Protein AF-A0A352CD21-F1 (afdb_monomer_lite)

Radius of gyration: 24.76 Å; chains: 1; bounding box: 35×40×86 Å

Structure (mmCIF, N/CA/C/O backbone):
data_AF-A0A352CD21-F1
#
_entry.id   AF-A0A352CD21-F1
#
loop_
_atom_site.group_PDB
_atom_site.id
_atom_site.type_symbol
_atom_site.label_atom_id
_atom_site.label_alt_id
_atom_site.label_comp_id
_atom_site.label_asym_id
_atom_site.label_entity_id
_atom_site.label_seq_id
_atom_site.pdbx_PDB_ins_code
_atom_site.Cartn_x
_atom_site.Cartn_y
_atom_site.Cartn_z
_atom_site.occupancy
_atom_site.B_iso_or_equiv
_atom_site.auth_seq_id
_atom_site.auth_comp_id
_atom_site.auth_asym_id
_atom_site.auth_atom_id
_atom_site.pdbx_PDB_model_num
ATOM 1 N N . MET A 1 1 ? -10.485 23.473 30.353 1.00 49.12 1 MET A N 1
ATOM 2 C CA . MET A 1 1 ? -11.351 23.135 29.199 1.00 49.12 1 MET A CA 1
ATOM 3 C C . MET A 1 1 ? -10.521 22.481 28.087 1.00 49.12 1 MET A C 1
ATOM 5 O O . MET A 1 1 ? -9.898 23.194 27.310 1.00 49.12 1 MET A O 1
ATOM 9 N N . PRO A 1 2 ? -10.476 21.141 28.009 1.00 60.97 2 PRO A N 1
ATOM 10 C CA . PRO A 1 2 ? -9.568 20.399 27.115 1.00 60.97 2 PRO A CA 1
ATOM 11 C C . PRO A 1 2 ? -9.974 20.395 25.624 1.00 60.97 2 PRO A C 1
ATOM 13 O O . PRO A 1 2 ? -9.166 20.063 24.760 1.00 60.97 2 PRO A O 1
ATOM 16 N N . PHE A 1 3 ? -11.209 20.786 25.289 1.00 53.78 3 PHE A N 1
ATOM 17 C CA . PHE A 1 3 ? -11.723 20.742 23.910 1.00 53.78 3 PHE A CA 1
ATOM 18 C C . PHE A 1 3 ? -11.153 21.829 22.984 1.00 53.78 3 PHE A C 1
ATOM 20 O O . PHE A 1 3 ? -10.959 21.580 21.795 1.00 53.78 3 PHE A O 1
ATOM 27 N N . VAL A 1 4 ? -10.840 23.014 23.518 1.00 60.25 4 VAL A N 1
ATOM 28 C CA . VAL A 1 4 ? -10.256 24.124 22.739 1.00 60.25 4 VAL A CA 1
ATOM 29 C C . VAL A 1 4 ? -8.813 23.804 22.342 1.00 60.25 4 VAL A C 1
ATOM 31 O O . VAL A 1 4 ? -8.418 24.023 21.200 1.00 60.25 4 VAL A O 1
ATOM 34 N N . GLN A 1 5 ? -8.053 23.196 23.257 1.00 63.94 5 GLN A N 1
ATOM 35 C CA . GLN A 1 5 ? -6.673 22.772 23.011 1.00 63.94 5 GLN A CA 1
ATOM 36 C C . GLN A 1 5 ? -6.598 21.671 21.946 1.00 63.94 5 GLN A C 1
ATOM 38 O O . GLN A 1 5 ? -5.763 21.759 21.051 1.00 63.94 5 GLN A O 1
ATOM 43 N N . LYS A 1 6 ? -7.522 20.696 21.969 1.00 62.41 6 LYS A N 1
ATOM 44 C CA . LYS A 1 6 ? -7.599 19.649 20.936 1.00 62.41 6 LYS A CA 1
ATOM 45 C C . LYS A 1 6 ? -7.868 20.217 19.539 1.00 62.41 6 LYS A C 1
ATOM 47 O O . LYS A 1 6 ? -7.146 19.873 18.613 1.00 62.41 6 LYS A O 1
ATOM 52 N N . ARG A 1 7 ? -8.837 21.132 19.381 1.00 60.50 7 ARG A N 1
ATOM 53 C CA . ARG A 1 7 ? -9.112 21.777 18.077 1.00 60.50 7 ARG A CA 1
ATOM 54 C C . ARG A 1 7 ? -7.924 22.594 17.561 1.00 60.50 7 ARG A C 1
ATOM 56 O O . ARG A 1 7 ? -7.630 22.541 16.371 1.00 60.50 7 ARG A O 1
ATOM 63 N N . ALA A 1 8 ? -7.235 23.309 18.450 1.00 64.88 8 ALA A N 1
ATOM 64 C CA . ALA A 1 8 ? -6.056 24.099 18.097 1.00 64.88 8 ALA A CA 1
ATOM 65 C C . ALA A 1 8 ? -4.845 23.235 17.704 1.00 64.88 8 ALA A C 1
ATOM 67 O O . ALA A 1 8 ? -3.993 23.689 16.943 1.00 64.88 8 ALA A O 1
ATOM 68 N N . GLN A 1 9 ? -4.750 22.009 18.222 1.00 69.75 9 GLN A N 1
ATOM 69 C CA . GLN A 1 9 ? -3.726 21.049 17.814 1.00 69.75 9 GLN A CA 1
ATOM 70 C C . GLN A 1 9 ? -4.037 20.505 16.416 1.00 69.75 9 GLN A C 1
ATOM 72 O O . GLN A 1 9 ? -3.229 20.653 15.509 1.00 69.75 9 GLN A O 1
ATOM 77 N N . THR A 1 10 ? -5.269 20.032 16.193 1.00 69.44 10 THR A N 1
ATOM 78 C CA . THR A 1 10 ? -5.704 19.495 14.893 1.00 69.44 10 THR A CA 1
ATOM 79 C C . THR A 1 10 ? -5.565 20.511 13.755 1.00 69.44 10 THR A C 1
ATOM 81 O O . THR A 1 10 ? -5.207 20.144 12.638 1.00 69.44 10 THR A O 1
ATOM 84 N N . GLN A 1 11 ? -5.823 21.797 14.018 1.00 66.62 11 GLN A N 1
ATOM 85 C CA . GLN A 1 11 ? -5.631 22.863 13.029 1.00 66.62 11 GLN A CA 1
ATOM 86 C C . GLN A 1 11 ? -4.158 23.084 12.670 1.00 66.62 11 GLN A C 1
ATOM 88 O O . GLN A 1 11 ? -3.857 23.295 11.497 1.00 66.62 11 GLN A O 1
ATOM 93 N N . ARG A 1 12 ? -3.253 23.011 13.653 1.00 67.19 12 ARG A N 1
ATOM 94 C CA . ARG A 1 12 ? -1.807 23.137 13.433 1.00 67.19 12 ARG A CA 1
ATOM 95 C C . ARG A 1 12 ? -1.252 21.942 12.673 1.00 67.19 12 ARG A C 1
ATOM 97 O O . ARG A 1 12 ? -0.551 22.142 11.691 1.00 67.19 12 ARG A O 1
ATOM 104 N N . ASP A 1 13 ? -1.669 20.737 13.045 1.00 72.56 13 ASP A N 1
ATOM 105 C CA . ASP A 1 13 ? -1.281 19.516 12.339 1.00 72.56 13 ASP A CA 1
ATOM 106 C C . ASP A 1 13 ? -1.776 19.572 10.882 1.00 72.56 13 ASP A C 1
ATOM 108 O O . ASP A 1 13 ? -1.034 19.302 9.946 1.00 72.56 13 ASP A O 1
ATOM 112 N N . THR A 1 14 ? -3.014 20.027 10.660 1.00 72.75 14 THR A N 1
ATOM 113 C CA . THR A 1 14 ? -3.567 20.215 9.307 1.00 72.75 14 THR A CA 1
ATOM 114 C C . THR A 1 14 ? -2.787 21.250 8.487 1.00 72.75 14 THR A C 1
ATOM 116 O O . THR A 1 14 ? -2.667 21.089 7.274 1.00 72.75 14 THR A O 1
ATOM 119 N N . ALA A 1 15 ? -2.290 22.320 9.114 1.00 75.75 15 ALA A N 1
ATOM 120 C CA . ALA A 1 15 ? -1.486 23.343 8.446 1.00 75.75 15 ALA A CA 1
ATOM 121 C C . ALA A 1 15 ? -0.093 22.813 8.070 1.00 75.75 15 ALA A C 1
ATOM 123 O O . ALA A 1 15 ? 0.307 22.962 6.919 1.00 75.75 15 ALA A O 1
ATOM 124 N N . ASP A 1 16 ? 0.576 22.106 8.985 1.00 81.38 16 ASP A N 1
ATOM 125 C CA . ASP A 1 16 ? 1.883 21.481 8.741 1.00 81.38 16 ASP A CA 1
ATOM 126 C C . ASP A 1 16 ? 1.812 20.468 7.587 1.00 81.38 16 ASP A C 1
ATOM 128 O O . ASP A 1 16 ? 2.571 20.534 6.619 1.00 81.38 16 ASP A O 1
ATOM 132 N N . TRP A 1 17 ? 0.808 19.587 7.604 1.00 63.34 17 TRP A N 1
ATOM 133 C CA . TRP A 1 17 ? 0.604 18.625 6.519 1.00 63.34 17 TRP A CA 1
ATOM 134 C C . TRP A 1 17 ? 0.234 19.288 5.189 1.00 63.34 17 TRP A C 1
ATOM 136 O O . TRP A 1 17 ? 0.607 18.782 4.130 1.00 63.34 17 TRP A O 1
ATOM 146 N N . ARG A 1 18 ? -0.466 20.430 5.212 1.00 75.12 18 ARG A N 1
ATOM 147 C CA . ARG A 1 18 ? -0.750 21.217 4.002 1.00 75.12 18 ARG A CA 1
ATOM 148 C C . ARG A 1 18 ? 0.513 21.821 3.408 1.00 75.12 18 ARG A C 1
ATOM 150 O O . ARG A 1 18 ? 0.703 21.707 2.202 1.00 75.12 18 ARG A O 1
ATOM 157 N N . GLU A 1 19 ? 1.370 22.419 4.226 1.00 76.00 19 GLU A N 1
ATOM 158 C CA . GLU A 1 19 ? 2.645 22.979 3.769 1.00 76.00 19 GLU A CA 1
ATOM 159 C C . GLU A 1 19 ? 3.550 21.892 3.187 1.00 76.00 19 GLU A C 1
ATOM 161 O O . GLU A 1 19 ? 4.104 22.064 2.103 1.00 76.00 19 GLU A O 1
ATOM 166 N N . ARG A 1 20 ? 3.614 20.722 3.829 1.00 75.06 20 ARG A N 1
ATOM 167 C CA . ARG A 1 20 ? 4.378 19.572 3.321 1.00 75.06 20 ARG A CA 1
ATOM 168 C C . ARG A 1 20 ? 3.803 19.007 2.023 1.00 75.06 20 ARG A C 1
ATOM 170 O O . ARG A 1 20 ? 4.566 18.636 1.135 1.00 75.06 20 ARG A O 1
ATOM 177 N N . ALA A 1 21 ? 2.477 18.964 1.884 1.00 67.81 21 ALA A N 1
ATOM 178 C CA . ALA A 1 21 ? 1.825 18.541 0.646 1.00 67.81 21 ALA A CA 1
ATOM 179 C C . ALA A 1 21 ? 2.080 19.524 -0.507 1.00 67.81 21 ALA A C 1
ATOM 181 O O . ALA A 1 21 ? 2.313 19.083 -1.631 1.00 67.81 21 ALA A O 1
ATOM 182 N N . ILE A 1 22 ? 2.072 20.834 -0.230 1.00 75.19 22 ILE A N 1
ATOM 183 C CA . ILE A 1 22 ? 2.455 21.867 -1.201 1.00 75.19 22 ILE A CA 1
ATOM 184 C C . ILE A 1 22 ? 3.923 21.683 -1.582 1.00 75.19 22 ILE A C 1
ATOM 186 O O . ILE A 1 22 ? 4.210 21.561 -2.764 1.00 75.19 22 ILE A O 1
ATOM 190 N N . ALA A 1 23 ? 4.823 21.551 -0.605 1.00 71.44 23 ALA A N 1
ATOM 191 C CA . ALA A 1 23 ? 6.248 21.344 -0.849 1.00 71.44 23 ALA A CA 1
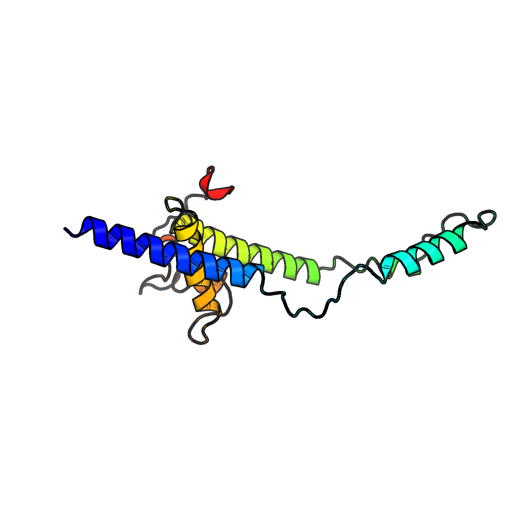ATOM 192 C C . ALA A 1 23 ? 6.527 20.091 -1.693 1.00 71.44 23 ALA A C 1
ATOM 194 O O . ALA A 1 23 ? 7.389 20.128 -2.559 1.00 71.44 23 ALA A O 1
ATOM 195 N N . PHE A 1 24 ? 5.783 18.999 -1.488 1.00 72.00 24 PHE A N 1
ATOM 196 C CA . PHE A 1 24 ? 5.888 17.796 -2.318 1.00 72.00 24 PHE A CA 1
ATOM 197 C C . PHE A 1 24 ? 5.374 18.016 -3.749 1.00 72.00 24 PHE A C 1
ATOM 199 O O . PHE A 1 24 ? 5.972 17.513 -4.691 1.00 72.00 24 PHE A O 1
ATOM 206 N N . GLN A 1 25 ? 4.281 18.765 -3.926 1.00 67.62 25 GLN A N 1
ATOM 207 C CA . GLN A 1 25 ? 3.732 19.080 -5.253 1.00 67.62 25 GLN A CA 1
ATOM 208 C C . GLN A 1 25 ? 4.602 20.069 -6.034 1.00 67.62 25 GLN A C 1
ATOM 210 O O . GLN A 1 25 ? 4.657 19.995 -7.256 1.00 67.62 25 GLN A O 1
ATOM 215 N N . THR A 1 26 ? 5.258 20.999 -5.339 1.00 71.00 26 THR A N 1
ATOM 216 C CA . THR A 1 26 ? 6.142 22.008 -5.936 1.00 71.00 26 THR A CA 1
ATOM 217 C C . THR A 1 26 ? 7.601 21.571 -5.979 1.00 71.00 26 THR A C 1
ATOM 219 O O . THR A 1 26 ? 8.424 22.287 -6.541 1.00 71.00 26 THR A O 1
ATOM 222 N N . ALA A 1 27 ? 7.947 20.435 -5.369 1.00 62.44 27 ALA A N 1
ATOM 223 C CA . ALA A 1 27 ? 9.239 19.805 -5.567 1.00 62.44 27 ALA A CA 1
ATOM 224 C C . ALA A 1 27 ? 9.264 19.268 -6.998 1.00 62.44 27 ALA A C 1
ATOM 226 O O . ALA A 1 27 ? 8.747 18.186 -7.277 1.00 62.44 27 ALA A O 1
ATOM 227 N N . GLU A 1 28 ? 9.830 20.053 -7.913 1.00 50.62 28 GLU A N 1
ATOM 228 C CA . GLU A 1 28 ? 10.157 19.561 -9.242 1.00 50.62 28 GLU A CA 1
ATOM 229 C C . GLU A 1 28 ? 11.060 18.334 -9.062 1.00 50.62 28 GLU A C 1
ATOM 231 O O . GLU A 1 28 ? 12.106 18.432 -8.410 1.00 50.62 28 GLU A O 1
ATOM 236 N N . PRO A 1 29 ? 10.661 17.150 -9.553 1.00 49.44 29 PRO A N 1
ATOM 237 C CA . PRO A 1 29 ? 11.570 16.027 -9.553 1.00 49.44 29 PRO A CA 1
ATOM 238 C C . PRO A 1 29 ? 12.759 16.432 -10.428 1.00 49.44 29 PRO A C 1
ATOM 240 O O . PRO A 1 29 ? 12.569 16.745 -11.601 1.00 49.44 29 PRO A O 1
ATOM 243 N N . ASP A 1 30 ? 13.977 16.404 -9.880 1.00 46.69 30 ASP A N 1
ATOM 244 C CA . ASP A 1 30 ? 15.223 16.483 -10.657 1.00 46.69 30 ASP A CA 1
ATOM 245 C C . ASP A 1 30 ? 15.417 15.165 -11.433 1.00 46.69 30 ASP A C 1
ATOM 247 O O . ASP A 1 30 ? 16.353 14.389 -11.253 1.00 46.69 30 ASP A O 1
ATOM 251 N N . VAL A 1 31 ? 14.414 14.834 -12.241 1.00 51.09 31 VAL A N 1
ATOM 252 C CA . VAL A 1 31 ? 14.509 13.904 -13.348 1.00 51.09 31 VAL A CA 1
ATOM 253 C C . VAL A 1 31 ? 14.879 14.802 -14.509 1.00 51.09 31 VAL A C 1
ATOM 255 O O . VAL A 1 31 ? 14.031 15.559 -14.955 1.00 51.09 31 VAL A O 1
ATOM 258 N N . GLY A 1 32 ? 16.146 14.796 -14.927 1.00 39.84 32 GLY A N 1
ATOM 259 C CA . GLY A 1 32 ? 16.731 15.696 -15.934 1.00 39.84 32 GLY A CA 1
ATOM 260 C C . GLY A 1 32 ? 16.079 15.659 -17.327 1.00 39.84 32 GLY A C 1
ATOM 261 O O . GLY A 1 32 ? 16.728 15.364 -18.325 1.00 39.84 32 GLY A O 1
ATOM 262 N N . PHE A 1 33 ? 14.797 15.987 -17.400 1.00 48.19 33 PHE A N 1
ATOM 263 C CA . PHE A 1 33 ? 13.987 16.211 -18.576 1.00 48.19 33 PHE A CA 1
ATOM 264 C C . PHE A 1 33 ? 13.618 17.691 -18.540 1.00 48.19 33 PHE A C 1
ATOM 266 O O . PHE A 1 33 ? 12.698 18.105 -17.840 1.00 48.19 33 PHE A O 1
ATOM 273 N N . GLY A 1 34 ? 14.396 18.504 -19.254 1.00 50.75 34 GLY A N 1
ATOM 274 C CA . GLY A 1 34 ? 14.093 19.922 -19.426 1.00 50.75 34 GLY A CA 1
ATOM 275 C C . GLY A 1 34 ? 12.747 20.157 -20.139 1.00 50.75 34 GLY A C 1
ATOM 276 O O . GLY A 1 34 ? 12.119 19.211 -20.623 1.00 50.75 34 GLY A O 1
ATOM 277 N N . PRO A 1 35 ? 12.300 21.421 -20.243 1.00 47.44 35 PRO A N 1
ATOM 278 C CA . PRO A 1 35 ? 10.998 21.769 -20.806 1.00 47.44 35 PRO A CA 1
ATOM 279 C C . PRO A 1 35 ? 10.819 21.239 -22.238 1.00 47.44 35 PRO A C 1
ATOM 281 O O . PRO A 1 35 ? 11.598 21.551 -23.138 1.00 47.44 35 PRO A O 1
ATOM 284 N N . ILE A 1 36 ? 9.744 20.482 -22.463 1.00 53.22 36 ILE A N 1
ATOM 285 C CA . ILE A 1 36 ? 9.347 19.860 -23.744 1.00 53.22 36 ILE A CA 1
ATOM 286 C C . ILE A 1 36 ? 8.953 20.854 -24.864 1.00 53.22 36 ILE A C 1
ATOM 288 O O . ILE A 1 36 ? 8.509 20.438 -25.931 1.00 53.22 36 ILE A O 1
ATOM 292 N N . GLU A 1 37 ? 9.132 22.162 -24.674 1.00 51.78 37 GLU A N 1
ATOM 293 C CA . GLU A 1 37 ? 8.558 23.204 -25.546 1.00 51.78 37 GLU A CA 1
ATOM 294 C C . GLU A 1 37 ? 9.439 23.634 -26.740 1.00 51.78 37 GLU A C 1
ATOM 296 O O . GLU A 1 37 ? 8.941 24.316 -27.632 1.00 51.78 37 GLU A O 1
ATOM 301 N N . ALA A 1 38 ? 10.713 23.230 -26.837 1.00 51.00 38 ALA A N 1
ATOM 302 C CA . ALA A 1 38 ? 11.598 23.730 -27.908 1.00 51.00 38 ALA A CA 1
ATOM 303 C C . ALA A 1 38 ? 11.979 22.704 -28.996 1.00 51.00 38 ALA A C 1
ATOM 305 O O . ALA A 1 38 ? 12.360 23.095 -30.097 1.00 51.00 38 ALA A O 1
ATOM 306 N N . GLY A 1 39 ? 11.878 21.398 -28.726 1.00 50.72 39 GLY A N 1
ATOM 307 C CA . GLY A 1 39 ? 12.394 20.364 -29.639 1.00 50.72 39 GLY A CA 1
ATOM 308 C C . GLY A 1 39 ? 11.390 19.869 -30.684 1.00 50.72 39 GLY A C 1
ATOM 309 O O . GLY A 1 39 ? 11.736 19.679 -31.847 1.00 50.72 39 GLY A O 1
ATOM 310 N N . TRP A 1 40 ? 10.129 19.683 -30.289 1.00 48.12 40 TRP A N 1
ATOM 311 C CA . TRP A 1 40 ? 9.160 18.959 -31.119 1.00 48.12 40 TRP A CA 1
ATOM 312 C C . TRP A 1 40 ? 8.610 19.778 -32.289 1.00 48.12 40 TRP A C 1
ATOM 314 O O . TRP A 1 40 ? 8.366 19.218 -33.354 1.00 48.12 40 TRP A O 1
ATOM 324 N N . ARG A 1 41 ? 8.459 21.103 -32.144 1.00 54.03 41 ARG A N 1
ATOM 325 C CA . ARG A 1 41 ? 7.967 21.960 -33.240 1.00 54.03 41 ARG A CA 1
ATOM 326 C C . ARG A 1 41 ? 8.970 22.058 -34.390 1.00 54.03 41 ARG A C 1
ATOM 328 O O . ARG A 1 41 ? 8.574 21.904 -35.538 1.00 54.03 41 ARG A O 1
ATOM 335 N N . GLY A 1 42 ? 10.261 22.210 -34.082 1.00 51.75 42 GLY A N 1
ATOM 336 C CA . GLY A 1 42 ? 11.310 22.258 -35.107 1.00 51.75 42 GLY A CA 1
ATOM 337 C C . GLY A 1 42 ? 11.452 20.940 -35.876 1.00 51.75 42 GLY A C 1
ATOM 338 O O . GLY A 1 42 ? 11.673 20.948 -37.084 1.00 51.75 42 GLY A O 1
ATOM 339 N N . GLN A 1 43 ? 11.262 19.803 -35.198 1.00 54.38 43 GLN A N 1
ATOM 340 C CA . GLN A 1 43 ? 11.259 18.491 -35.851 1.00 54.38 43 GLN A CA 1
ATOM 341 C C . GLN A 1 43 ? 9.985 18.246 -36.670 1.00 54.38 43 GLN A C 1
ATOM 343 O O . GLN A 1 43 ? 10.066 17.696 -37.766 1.00 54.38 43 GLN A O 1
ATOM 348 N N . ALA A 1 44 ? 8.821 18.691 -36.189 1.00 52.09 44 ALA A N 1
ATOM 349 C CA . ALA A 1 44 ? 7.560 18.551 -36.913 1.00 52.09 44 ALA A CA 1
ATOM 350 C C . ALA A 1 44 ? 7.540 19.370 -38.216 1.00 52.09 44 ALA A C 1
ATOM 352 O O . ALA A 1 44 ? 7.076 18.880 -39.243 1.00 52.09 44 ALA A O 1
ATOM 353 N N . GLU A 1 45 ? 8.082 20.589 -38.200 1.00 46.81 45 GLU A N 1
ATOM 354 C CA . GLU A 1 45 ? 8.098 21.476 -39.369 1.00 46.81 45 GLU A CA 1
ATOM 355 C C . GLU A 1 45 ? 9.046 20.965 -40.471 1.00 46.81 45 GLU A C 1
ATOM 357 O O . GLU A 1 45 ? 8.699 20.987 -41.654 1.00 46.81 45 GLU A O 1
ATOM 362 N N . LEU A 1 46 ? 10.190 20.380 -40.090 1.00 50.94 46 LEU A N 1
ATOM 363 C CA . LEU A 1 46 ? 11.121 19.740 -41.026 1.00 50.94 46 LEU A CA 1
ATOM 364 C C . LEU A 1 46 ? 10.527 18.478 -41.677 1.00 50.94 46 LEU A C 1
ATOM 366 O O . LEU A 1 46 ? 10.726 18.248 -42.869 1.00 50.94 46 LEU A O 1
ATOM 370 N N . VAL A 1 47 ? 9.777 17.673 -40.919 1.00 53.25 47 VAL A N 1
ATOM 371 C CA . VAL A 1 47 ? 9.151 16.438 -41.422 1.00 53.25 47 VAL A CA 1
ATOM 372 C C . VAL A 1 47 ? 7.992 16.743 -42.374 1.00 53.25 47 VAL A C 1
ATOM 374 O O . VAL A 1 47 ? 7.822 16.046 -43.372 1.00 53.25 47 VAL A O 1
ATOM 377 N N . VAL A 1 48 ? 7.204 17.794 -42.128 1.00 57.12 48 VAL A N 1
ATOM 378 C CA . VAL A 1 48 ? 6.110 18.181 -43.037 1.00 57.12 48 VAL A CA 1
ATOM 379 C C . VAL A 1 48 ? 6.652 18.718 -44.366 1.00 57.12 48 VAL A C 1
ATOM 381 O O . VAL A 1 48 ? 6.131 18.349 -45.417 1.00 57.12 48 VAL A O 1
ATOM 384 N N . ALA A 1 49 ? 7.735 19.504 -44.351 1.00 51.91 49 ALA A N 1
ATOM 385 C CA . ALA A 1 49 ? 8.336 20.056 -45.569 1.00 51.91 49 ALA A CA 1
ATOM 386 C C . ALA A 1 49 ? 8.903 18.980 -46.520 1.00 51.91 49 ALA A C 1
ATOM 388 O O . ALA A 1 49 ? 8.878 19.160 -47.733 1.00 51.91 49 ALA A O 1
ATOM 389 N N . GLN A 1 50 ? 9.365 17.844 -45.990 1.00 52.84 50 GLN A N 1
ATOM 390 C CA . GLN A 1 50 ? 9.929 16.739 -46.782 1.00 52.84 50 GLN A CA 1
ATOM 391 C C . GLN A 1 50 ? 8.869 15.827 -47.425 1.00 52.84 50 GLN A C 1
ATOM 393 O O . GLN A 1 50 ? 9.204 14.998 -48.266 1.00 52.84 50 GLN A O 1
ATOM 398 N N . ASN A 1 51 ? 7.595 15.973 -47.046 1.00 53.03 51 ASN A N 1
ATOM 399 C CA . ASN A 1 51 ? 6.492 15.123 -47.506 1.00 53.03 51 ASN A CA 1
ATOM 400 C C . ASN A 1 51 ? 5.615 15.773 -48.596 1.00 53.03 51 ASN A C 1
ATOM 402 O O . ASN A 1 51 ? 4.608 15.186 -48.989 1.00 53.03 51 ASN A O 1
ATOM 406 N N . LEU A 1 52 ? 5.969 16.967 -49.089 1.00 50.59 52 LEU A N 1
ATOM 407 C CA . LEU A 1 52 ? 5.194 17.677 -50.118 1.00 50.59 52 LEU A CA 1
ATOM 408 C C . LEU A 1 52 ? 5.594 17.327 -51.563 1.00 50.59 52 LEU A C 1
ATOM 410 O O . LEU A 1 52 ? 4.823 17.610 -52.476 1.00 50.59 52 LEU A O 1
ATOM 414 N N . ASP A 1 53 ? 6.698 16.605 -51.781 1.00 48.03 53 ASP A N 1
ATOM 415 C CA . ASP A 1 53 ? 7.092 16.077 -53.103 1.00 48.03 53 ASP A CA 1
ATOM 416 C C . ASP A 1 53 ? 6.453 14.695 -53.373 1.00 48.03 53 ASP A C 1
ATOM 418 O O . ASP A 1 53 ? 7.087 13.711 -53.773 1.00 48.03 53 ASP A O 1
ATOM 422 N N . ALA A 1 54 ? 5.153 14.618 -53.091 1.00 48.41 54 ALA A N 1
ATOM 423 C CA . ALA A 1 54 ? 4.333 13.415 -53.086 1.00 48.41 54 ALA A CA 1
ATOM 424 C C . ALA A 1 54 ? 3.825 13.030 -54.487 1.00 48.41 54 ALA A C 1
ATOM 426 O O . ALA A 1 54 ? 2.631 13.100 -54.761 1.00 48.41 54 ALA A O 1
ATOM 427 N N . GLU A 1 55 ? 4.713 12.552 -55.364 1.00 47.44 55 GLU A N 1
ATOM 428 C CA . GLU A 1 55 ? 4.279 11.861 -56.595 1.00 47.44 55 GLU A CA 1
ATOM 429 C C . GLU A 1 55 ? 4.888 10.467 -56.817 1.00 47.44 55 GLU A C 1
ATOM 431 O O . GLU A 1 55 ? 4.508 9.796 -57.775 1.00 47.44 55 GLU A O 1
ATOM 436 N N . LYS A 1 56 ? 5.796 9.967 -55.960 1.00 46.66 56 LYS A N 1
ATOM 437 C CA . LYS A 1 56 ? 6.541 8.730 -56.295 1.00 46.66 56 LYS A CA 1
ATOM 438 C C . LYS A 1 56 ? 6.646 7.594 -55.286 1.00 46.66 56 LYS A C 1
ATOM 440 O O . LYS A 1 56 ? 7.291 6.601 -55.618 1.00 46.66 56 LYS A O 1
ATOM 445 N N . SER A 1 57 ? 5.970 7.622 -54.143 1.00 42.91 57 SER A N 1
ATOM 446 C CA . SER A 1 57 ? 6.153 6.528 -53.178 1.00 42.91 57 SER A CA 1
ATOM 447 C C . SER A 1 57 ? 4.865 6.185 -52.444 1.00 42.91 57 SER A C 1
ATOM 449 O O . SER A 1 57 ? 4.453 6.887 -51.527 1.00 42.91 57 SER A O 1
ATOM 451 N N . ALA A 1 58 ? 4.251 5.059 -52.818 1.00 46.69 58 ALA A N 1
ATOM 452 C CA . ALA A 1 58 ? 3.354 4.319 -51.933 1.00 46.69 58 ALA A CA 1
ATOM 453 C C . ALA A 1 58 ? 4.032 4.117 -50.559 1.00 46.69 58 ALA A C 1
ATOM 455 O O . ALA A 1 58 ? 5.263 4.019 -50.518 1.00 46.69 58 ALA A O 1
ATOM 456 N N . PRO A 1 59 ? 3.284 4.047 -49.441 1.00 47.88 59 PRO A N 1
ATOM 457 C CA . PRO A 1 59 ? 3.875 4.041 -48.114 1.00 47.88 59 PRO A CA 1
ATOM 458 C C . PRO A 1 59 ? 4.582 2.705 -47.886 1.00 47.88 59 PRO A C 1
ATOM 460 O O . PRO A 1 59 ? 4.006 1.732 -47.401 1.00 47.88 59 PRO A O 1
ATOM 463 N N . ALA A 1 60 ? 5.867 2.657 -48.219 1.00 48.84 60 ALA A N 1
ATOM 464 C CA . ALA A 1 60 ? 6.786 1.810 -47.498 1.00 48.84 60 ALA A CA 1
ATOM 465 C C . ALA A 1 60 ? 6.771 2.352 -46.068 1.00 48.84 60 ALA A C 1
ATOM 467 O O . ALA A 1 60 ? 7.330 3.411 -45.800 1.00 48.84 60 ALA A O 1
ATOM 468 N N . LEU A 1 61 ? 6.050 1.673 -45.172 1.00 54.94 61 LEU A N 1
ATOM 469 C CA . LEU A 1 61 ? 6.203 1.848 -43.732 1.00 54.94 61 LEU A CA 1
ATOM 470 C C . LEU A 1 61 ? 7.689 1.655 -43.428 1.00 54.94 61 LEU A C 1
ATOM 472 O O . LEU A 1 61 ? 8.179 0.526 -43.349 1.00 54.94 61 LEU A O 1
ATOM 476 N N . ASP A 1 62 ? 8.417 2.765 -43.372 1.00 60.25 62 ASP A N 1
ATOM 477 C CA . ASP A 1 62 ? 9.853 2.746 -43.212 1.00 60.25 62 ASP A CA 1
ATOM 478 C C . ASP A 1 62 ? 10.147 2.159 -41.835 1.00 60.25 62 ASP A C 1
ATOM 480 O O . ASP A 1 62 ? 9.712 2.668 -40.797 1.00 60.25 62 ASP A O 1
ATOM 484 N N . ARG A 1 63 ? 10.881 1.044 -41.816 1.00 56.66 63 ARG A N 1
ATOM 485 C CA . ARG A 1 63 ? 11.306 0.409 -40.568 1.00 56.66 63 ARG A CA 1
ATOM 486 C C . ARG A 1 63 ? 12.088 1.400 -39.713 1.00 56.66 63 ARG A C 1
ATOM 488 O O . ARG A 1 63 ? 12.090 1.218 -38.503 1.00 56.66 63 ARG A O 1
ATOM 495 N N . ALA A 1 64 ? 12.724 2.416 -40.306 1.00 60.41 64 ALA A N 1
ATOM 496 C CA . ALA A 1 64 ? 13.372 3.499 -39.577 1.00 60.41 64 ALA A CA 1
ATOM 497 C C . ALA A 1 64 ? 12.372 4.444 -38.888 1.00 60.41 64 ALA A C 1
ATOM 499 O O . ALA A 1 64 ? 12.606 4.799 -37.740 1.00 60.41 64 ALA A O 1
ATOM 500 N N . ALA A 1 65 ? 11.223 4.754 -39.496 1.00 62.94 65 ALA A N 1
ATOM 501 C CA . ALA A 1 65 ? 10.159 5.522 -38.837 1.00 62.94 65 ALA A CA 1
ATOM 502 C C . ALA A 1 65 ? 9.542 4.761 -37.644 1.00 62.94 65 ALA A C 1
ATOM 504 O O . ALA A 1 65 ? 9.126 5.360 -36.656 1.00 62.94 65 ALA A O 1
ATOM 505 N N . LEU A 1 66 ? 9.546 3.424 -37.689 1.00 59.47 66 LEU A N 1
ATOM 506 C CA . LEU A 1 66 ? 9.127 2.573 -36.569 1.00 59.47 66 LEU A CA 1
ATOM 507 C C . LEU A 1 66 ? 10.240 2.309 -35.536 1.00 59.47 66 LEU A C 1
ATOM 509 O O . LEU A 1 66 ? 9.961 1.709 -34.497 1.00 59.47 66 LEU A O 1
ATOM 513 N N . ARG A 1 67 ? 11.486 2.754 -35.777 1.00 59.97 67 ARG A N 1
ATOM 514 C CA . ARG A 1 67 ? 12.589 2.609 -34.806 1.00 59.97 67 ARG A CA 1
ATOM 515 C C . ARG A 1 67 ? 12.444 3.507 -33.592 1.00 59.97 67 ARG A C 1
ATOM 517 O O . ARG A 1 67 ? 13.081 3.170 -32.608 1.00 59.97 67 ARG A O 1
ATOM 524 N N . ASP A 1 68 ? 11.639 4.566 -33.647 1.00 58.25 68 ASP A N 1
ATOM 525 C CA . ASP A 1 68 ? 11.367 5.457 -32.505 1.00 58.25 68 ASP A CA 1
ATOM 526 C C . ASP A 1 68 ? 10.062 5.117 -31.776 1.00 58.25 68 ASP A C 1
ATOM 528 O O . ASP A 1 68 ? 9.819 5.593 -30.672 1.00 58.25 68 ASP A O 1
ATOM 532 N N . VAL A 1 69 ? 9.266 4.181 -32.305 1.00 62.47 69 VAL A N 1
ATOM 533 C CA . VAL A 1 69 ? 8.117 3.588 -31.591 1.00 62.47 69 VAL A CA 1
ATOM 534 C C . VAL A 1 69 ? 8.597 2.489 -30.622 1.00 62.47 69 VAL A C 1
ATOM 536 O O . VAL A 1 69 ? 7.863 1.560 -30.273 1.00 62.47 69 VAL A O 1
ATOM 539 N N . GLN A 1 70 ? 9.860 2.557 -30.180 1.00 59.25 70 GLN A N 1
ATOM 540 C CA . GLN A 1 70 ? 10.395 1.603 -29.215 1.00 59.25 70 GLN A CA 1
ATOM 541 C C . GLN A 1 70 ? 9.619 1.715 -27.910 1.00 59.25 70 GLN A C 1
ATOM 543 O O . GLN A 1 70 ? 9.427 2.792 -27.370 1.00 59.25 70 GLN A O 1
ATOM 548 N N . SER A 1 71 ? 9.269 0.643 -27.234 1.00 62.53 71 SER A N 1
ATOM 549 C CA . SER A 1 71 ? 8.855 -0.687 -27.658 1.00 62.53 71 SER A CA 1
ATOM 550 C C . SER A 1 71 ? 8.245 -1.213 -26.368 1.00 62.53 71 SER A C 1
ATOM 552 O O . SER A 1 71 ? 8.946 -1.325 -25.364 1.00 62.53 71 SER A O 1
ATOM 554 N N . PHE A 1 72 ? 6.938 -1.465 -26.323 1.00 68.25 72 PHE A N 1
ATOM 555 C CA . PHE A 1 72 ? 6.320 -2.137 -25.177 1.00 68.25 72 PHE A CA 1
ATOM 556 C C . PHE A 1 72 ? 6.851 -3.575 -25.118 1.00 68.25 72 PHE A C 1
ATOM 558 O O . PHE A 1 72 ? 6.244 -4.513 -25.623 1.00 68.25 72 PHE A O 1
ATOM 565 N N . THR A 1 73 ? 8.049 -3.747 -24.564 1.00 80.94 73 THR A N 1
ATOM 566 C CA . THR A 1 73 ? 8.665 -5.062 -24.379 1.00 80.94 73 THR A CA 1
ATOM 567 C C . THR A 1 73 ? 8.185 -5.696 -23.078 1.00 80.94 73 THR A C 1
ATOM 569 O O . THR A 1 73 ? 7.633 -5.035 -22.193 1.00 80.94 73 THR A O 1
ATOM 572 N N . ALA A 1 74 ? 8.478 -6.985 -22.907 1.00 84.00 74 ALA A N 1
ATOM 573 C CA . ALA A 1 74 ? 8.217 -7.695 -21.659 1.00 84.00 74 ALA A CA 1
ATOM 574 C C . ALA A 1 74 ? 8.861 -7.019 -20.430 1.00 84.00 74 ALA A C 1
ATOM 576 O O . ALA A 1 74 ? 8.320 -7.119 -19.332 1.00 84.00 74 ALA A O 1
ATOM 577 N N . VAL A 1 75 ? 9.987 -6.311 -20.592 1.00 86.06 75 VAL A N 1
ATOM 578 C CA . VAL A 1 75 ? 10.638 -5.571 -19.495 1.00 86.06 75 VAL A CA 1
ATOM 579 C C . VAL A 1 75 ? 9.773 -4.393 -19.048 1.00 86.06 75 VAL A C 1
ATOM 581 O O . VAL A 1 75 ? 9.535 -4.232 -17.852 1.00 86.06 75 VAL A O 1
ATOM 584 N N . HIS A 1 76 ? 9.237 -3.623 -19.998 1.00 83.00 76 HIS A N 1
ATOM 585 C CA . HIS A 1 76 ? 8.329 -2.511 -19.714 1.00 83.00 76 HIS A CA 1
ATOM 586 C C . HIS A 1 76 ? 7.051 -3.002 -19.036 1.00 83.00 76 HIS A C 1
ATOM 588 O O . HIS A 1 76 ? 6.632 -2.429 -18.033 1.00 83.00 76 HIS A O 1
ATOM 594 N N . TYR A 1 77 ? 6.483 -4.109 -19.524 1.00 87.00 77 TYR A N 1
ATOM 595 C CA . TYR A 1 77 ? 5.320 -4.733 -18.897 1.00 87.00 77 TYR A CA 1
ATOM 596 C C . TYR A 1 77 ? 5.609 -5.167 -17.456 1.00 87.00 77 TYR A C 1
ATOM 598 O O . TYR A 1 77 ? 4.842 -4.840 -16.558 1.00 87.00 77 TYR A O 1
ATOM 606 N N . ARG A 1 78 ? 6.732 -5.852 -17.200 1.00 88.62 78 ARG A N 1
ATOM 607 C CA . ARG A 1 78 ? 7.115 -6.281 -15.842 1.00 88.62 78 ARG A CA 1
ATOM 608 C C . ARG A 1 78 ? 7.326 -5.095 -14.904 1.00 88.62 78 ARG A C 1
ATOM 610 O O . ARG A 1 78 ? 6.882 -5.148 -13.763 1.00 88.62 78 ARG A O 1
ATOM 617 N N . ALA A 1 79 ? 7.967 -4.027 -15.376 1.00 87.38 79 ALA A N 1
ATOM 618 C CA . ALA A 1 79 ? 8.167 -2.816 -14.586 1.00 87.38 79 ALA A CA 1
ATOM 619 C C . ALA A 1 79 ? 6.839 -2.106 -14.279 1.00 87.38 79 ALA A C 1
ATOM 621 O O . ALA A 1 79 ? 6.614 -1.690 -13.144 1.00 87.38 79 ALA A O 1
ATOM 622 N N . ALA A 1 80 ? 5.947 -1.994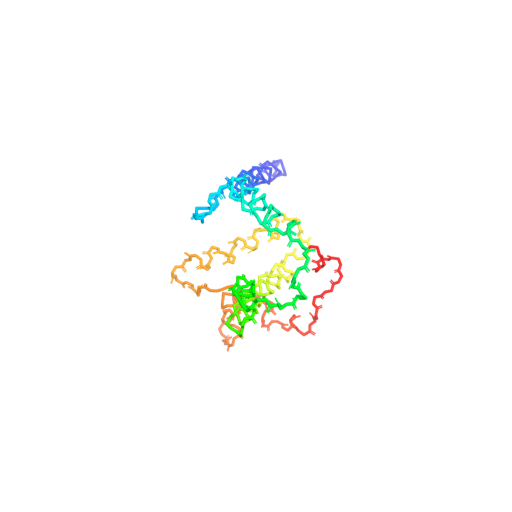 -15.268 1.00 87.56 80 ALA A N 1
ATOM 623 C CA . ALA A 1 80 ? 4.615 -1.423 -15.088 1.00 87.56 80 ALA A CA 1
ATOM 624 C C . ALA A 1 80 ? 3.765 -2.268 -14.132 1.00 87.56 80 ALA A C 1
ATOM 626 O O . ALA A 1 80 ? 3.162 -1.713 -13.219 1.00 87.56 80 ALA A O 1
ATOM 627 N N . LYS A 1 81 ? 3.786 -3.597 -14.289 1.00 92.56 81 LYS A N 1
ATOM 628 C CA . LYS A 1 81 ? 3.111 -4.538 -13.393 1.00 92.56 81 LYS A CA 1
ATOM 629 C C . LYS A 1 81 ? 3.624 -4.399 -11.964 1.00 92.56 81 LYS A C 1
ATOM 631 O O . LYS A 1 81 ? 2.823 -4.159 -11.079 1.00 92.56 81 LYS A O 1
ATOM 636 N N . LYS A 1 82 ? 4.945 -4.410 -11.756 1.00 93.62 82 LYS A N 1
ATOM 637 C CA . LYS A 1 82 ? 5.525 -4.202 -10.423 1.00 93.62 82 LYS A CA 1
ATOM 638 C C . LYS A 1 82 ? 5.041 -2.888 -9.806 1.00 93.62 82 LYS A C 1
ATOM 640 O O . LYS A 1 82 ? 4.605 -2.876 -8.670 1.00 93.62 82 LYS A O 1
ATOM 645 N N . ARG A 1 83 ? 5.070 -1.776 -10.548 1.00 94.00 83 ARG A N 1
ATOM 646 C CA . ARG A 1 83 ? 4.565 -0.483 -10.045 1.00 94.00 83 ARG A CA 1
ATOM 647 C C . ARG A 1 83 ? 3.065 -0.503 -9.742 1.00 94.00 83 ARG A C 1
ATOM 649 O O . ARG A 1 83 ? 2.636 0.222 -8.851 1.00 94.00 83 ARG A O 1
ATOM 656 N N . ALA A 1 84 ? 2.277 -1.265 -10.498 1.00 94.38 84 ALA A N 1
ATOM 657 C CA . ALA A 1 84 ? 0.863 -1.464 -10.212 1.00 94.38 84 ALA A CA 1
ATOM 658 C C . ALA A 1 84 ? 0.689 -2.238 -8.900 1.00 94.38 84 ALA A C 1
ATOM 660 O O . ALA A 1 84 ? 0.039 -1.712 -8.007 1.00 94.38 84 ALA A O 1
ATOM 661 N N . ASP A 1 85 ? 1.384 -3.366 -8.742 1.00 95.69 85 ASP A N 1
ATOM 662 C CA . ASP A 1 85 ? 1.356 -4.186 -7.526 1.00 95.69 85 ASP A CA 1
ATOM 663 C C . ASP A 1 85 ? 1.757 -3.353 -6.284 1.00 95.69 85 ASP A C 1
ATOM 665 O O . ASP A 1 85 ? 1.054 -3.339 -5.279 1.00 95.69 85 ASP A O 1
ATOM 669 N N . GLU A 1 86 ? 2.831 -2.557 -6.376 1.00 97.56 86 GLU A N 1
ATOM 670 C CA . GLU A 1 86 ? 3.275 -1.646 -5.305 1.00 97.56 86 GLU A CA 1
ATOM 671 C C . GLU A 1 86 ? 2.213 -0.600 -4.926 1.00 97.56 86 GLU A C 1
ATOM 673 O O . GLU A 1 86 ? 2.025 -0.280 -3.749 1.00 97.56 86 GLU A O 1
ATOM 678 N N . ARG A 1 87 ? 1.516 -0.045 -5.926 1.00 96.19 87 ARG A N 1
ATOM 679 C CA . ARG A 1 87 ? 0.423 0.910 -5.700 1.00 96.19 87 ARG A CA 1
AT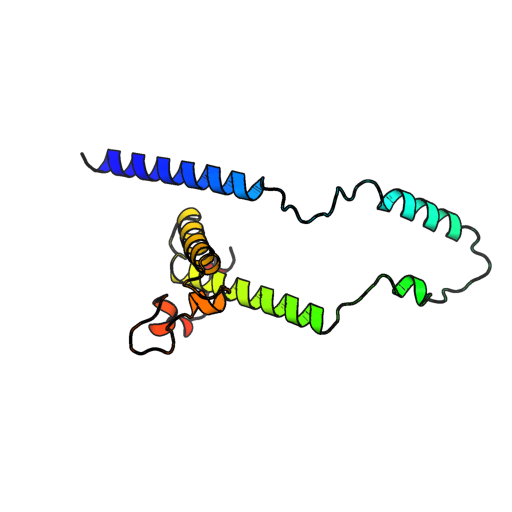OM 680 C C . ARG A 1 87 ? -0.773 0.237 -5.044 1.00 96.19 87 ARG A C 1
ATOM 682 O O . ARG A 1 87 ? -1.389 0.855 -4.180 1.00 96.19 87 ARG A O 1
ATOM 689 N N . ASP A 1 88 ? -1.082 -0.989 -5.441 1.00 95.62 88 ASP A N 1
ATOM 690 C CA . ASP A 1 88 ? -2.214 -1.741 -4.915 1.00 95.62 88 ASP A CA 1
ATOM 691 C C . ASP A 1 88 ? -1.971 -2.101 -3.441 1.00 95.62 88 ASP A C 1
ATOM 693 O O . ASP A 1 88 ? -2.822 -1.810 -2.605 1.00 95.62 88 ASP A O 1
ATOM 697 N N . CYS A 1 89 ? -0.764 -2.554 -3.080 1.00 96.94 89 CYS A N 1
ATOM 698 C CA . CYS A 1 89 ? -0.372 -2.772 -1.680 1.00 96.94 89 CYS A CA 1
ATOM 699 C C . CYS A 1 89 ? -0.503 -1.499 -0.823 1.00 96.94 89 CYS A C 1
ATOM 701 O O . CYS A 1 89 ? -1.001 -1.536 0.306 1.00 96.94 89 CYS A O 1
ATOM 703 N N . LEU A 1 90 ? -0.069 -0.345 -1.347 1.00 97.44 90 LEU A N 1
ATOM 704 C CA . LEU A 1 90 ? -0.220 0.932 -0.645 1.00 97.44 90 LEU A CA 1
ATOM 705 C C . LEU A 1 90 ? -1.701 1.325 -0.499 1.00 97.44 90 LEU A C 1
ATOM 707 O O . LEU A 1 90 ? -2.107 1.811 0.558 1.00 97.44 90 LEU A O 1
ATOM 711 N N . ALA A 1 91 ? -2.511 1.107 -1.537 1.00 96.44 91 ALA A N 1
ATOM 712 C CA . ALA A 1 91 ? -3.942 1.392 -1.519 1.00 96.44 91 ALA A CA 1
ATOM 713 C C . ALA A 1 91 ? -4.693 0.504 -0.517 1.00 96.44 91 ALA A C 1
ATOM 715 O O . ALA A 1 91 ? -5.546 1.006 0.216 1.00 96.44 91 ALA A O 1
ATOM 716 N N . GLU A 1 92 ? -4.352 -0.782 -0.432 1.00 96.00 92 GLU A N 1
ATOM 717 C CA . GLU A 1 92 ? -4.888 -1.708 0.569 1.00 96.00 92 GLU A CA 1
ATOM 718 C C . GLU A 1 92 ? -4.600 -1.217 1.986 1.00 96.00 92 GLU A C 1
ATOM 720 O O . GLU A 1 92 ? -5.528 -1.098 2.789 1.00 96.00 92 GLU A O 1
ATOM 725 N N . ALA A 1 93 ? -3.349 -0.847 2.278 1.00 96.94 93 ALA A N 1
ATOM 726 C CA . ALA A 1 93 ? -2.980 -0.317 3.587 1.00 96.94 93 ALA A CA 1
ATOM 727 C C . ALA A 1 93 ? -3.801 0.929 3.949 1.00 96.94 93 ALA A C 1
ATOM 729 O O . ALA A 1 93 ? -4.362 1.014 5.038 1.00 96.94 93 ALA A O 1
ATOM 730 N N . ILE A 1 94 ? -3.954 1.875 3.019 1.00 96.88 94 ILE A N 1
ATOM 731 C CA . ILE A 1 94 ? -4.774 3.074 3.240 1.00 96.88 94 ILE A CA 1
ATOM 732 C C . ILE A 1 94 ? -6.251 2.706 3.446 1.00 96.88 94 ILE A C 1
ATOM 734 O O . ILE A 1 94 ? -6.922 3.276 4.309 1.00 96.88 94 ILE A O 1
ATOM 738 N N . TYR A 1 95 ? -6.781 1.766 2.664 1.00 96.25 95 TYR A N 1
ATOM 739 C CA . TYR A 1 95 ? -8.182 1.373 2.739 1.00 96.25 95 TYR A CA 1
ATOM 740 C C . TYR A 1 95 ? -8.508 0.689 4.068 1.00 96.25 95 TYR A C 1
ATOM 742 O O . TYR A 1 95 ? -9.445 1.098 4.759 1.00 96.25 95 TYR A O 1
ATOM 750 N N . TYR A 1 96 ? -7.750 -0.336 4.451 1.00 96.12 96 TYR A N 1
ATOM 751 C CA . TYR A 1 96 ? -8.061 -1.107 5.651 1.00 96.12 96 TYR A CA 1
ATOM 752 C C . TYR A 1 96 ? -7.763 -0.340 6.943 1.00 96.12 96 TYR A C 1
ATOM 754 O O . TYR A 1 96 ? -8.521 -0.485 7.900 1.00 96.12 96 TYR A O 1
ATOM 762 N N . GLU A 1 97 ? -6.762 0.544 6.950 1.00 95.81 97 GLU A N 1
ATOM 763 C CA . GLU A 1 97 ? -6.419 1.341 8.135 1.00 95.81 97 GLU A CA 1
ATOM 764 C C . GLU A 1 97 ? -7.230 2.642 8.247 1.00 95.81 97 GLU A C 1
ATOM 766 O O . GLU A 1 97 ? -7.478 3.128 9.348 1.00 95.81 97 GLU A O 1
ATOM 771 N N . ALA A 1 98 ? -7.652 3.234 7.121 1.00 95.94 98 ALA A N 1
ATOM 772 C CA . ALA A 1 98 ? -8.148 4.613 7.109 1.00 95.94 98 ALA A CA 1
ATOM 773 C C . ALA A 1 98 ? -9.339 4.882 6.169 1.00 95.94 98 ALA A C 1
ATOM 775 O O . ALA A 1 98 ? -9.655 6.043 5.897 1.00 95.94 98 ALA A O 1
ATOM 776 N N . ARG A 1 99 ? -10.084 3.868 5.691 1.00 94.00 99 ARG A N 1
ATOM 777 C CA . ARG A 1 99 ? -11.262 4.112 4.821 1.00 94.00 99 ARG A CA 1
ATOM 778 C C . ARG A 1 99 ? -12.300 5.077 5.410 1.00 94.00 99 ARG A C 1
ATOM 780 O O . ARG A 1 99 ? -12.916 5.822 4.648 1.00 94.00 99 ARG A O 1
ATOM 787 N N . GLY A 1 100 ? -12.498 5.058 6.730 1.00 93.75 100 GLY A N 1
ATOM 788 C CA . GLY A 1 100 ? -13.449 5.920 7.447 1.00 93.75 100 GLY A CA 1
ATOM 789 C C . GLY A 1 100 ? -12.884 7.283 7.853 1.00 93.75 100 GLY A C 1
ATOM 790 O O . GLY A 1 100 ? -13.626 8.125 8.349 1.00 93.75 100 GLY A O 1
ATOM 791 N N . GLU A 1 101 ? -11.590 7.503 7.633 1.00 95.19 101 GLU A N 1
ATOM 792 C CA . GLU A 1 101 ? -10.895 8.718 8.032 1.00 95.19 101 GLU A CA 1
ATOM 793 C C . GLU A 1 101 ? -11.012 9.823 6.979 1.00 95.19 101 GLU A C 1
ATOM 795 O O . GLU A 1 101 ? -11.325 9.598 5.803 1.00 95.19 101 GLU A O 1
ATOM 800 N N . SER A 1 102 ? -10.688 11.047 7.399 1.00 94.88 102 SER A N 1
ATOM 801 C CA . SER A 1 102 ? -10.513 12.173 6.479 1.00 94.88 102 SER A CA 1
ATOM 802 C C . SER A 1 102 ? -9.407 11.896 5.449 1.00 94.88 102 SER A C 1
ATOM 804 O O . SER A 1 102 ? -8.535 11.050 5.655 1.00 94.88 102 SER A O 1
ATOM 806 N N . ARG A 1 103 ? -9.375 12.667 4.353 1.00 92.12 103 ARG A N 1
ATOM 807 C CA . ARG A 1 103 ? -8.293 12.559 3.357 1.00 92.12 103 ARG A CA 1
ATOM 808 C C . ARG A 1 103 ? -6.903 12.764 3.972 1.00 92.12 103 ARG A C 1
ATOM 810 O O . ARG A 1 103 ? -5.954 12.126 3.537 1.00 92.12 103 ARG A O 1
ATOM 817 N N . LEU A 1 104 ? -6.793 13.600 5.007 1.00 93.06 104 LEU A N 1
ATOM 818 C CA . LEU A 1 104 ? -5.546 13.777 5.757 1.00 93.06 104 LEU A CA 1
ATOM 819 C C . LEU A 1 104 ? -5.166 12.521 6.548 1.00 93.06 104 LEU A C 1
ATOM 821 O O . LEU A 1 104 ? -3.997 12.159 6.559 1.00 93.06 104 LEU A O 1
ATOM 825 N N . GLY A 1 105 ? -6.133 11.826 7.155 1.00 94.19 105 GLY A N 1
ATOM 826 C CA . GLY A 1 105 ? -5.875 10.565 7.861 1.00 94.19 105 GLY A CA 1
ATOM 827 C C . GLY A 1 105 ? -5.388 9.459 6.921 1.00 94.19 105 GLY A C 1
ATOM 828 O O . GLY A 1 105 ? -4.449 8.738 7.238 1.00 94.19 105 GLY A O 1
ATOM 829 N N . GLN A 1 106 ? -5.949 9.391 5.714 1.00 96.00 106 GLN A N 1
ATOM 830 C CA . GLN A 1 106 ? -5.491 8.464 4.673 1.00 96.00 106 GLN A CA 1
ATOM 831 C C . GLN A 1 106 ? -4.073 8.785 4.183 1.00 96.00 106 GLN A C 1
ATOM 833 O O . GLN A 1 106 ? -3.246 7.884 4.061 1.00 96.00 106 GLN A O 1
ATOM 838 N N . LEU A 1 107 ? -3.768 10.067 3.950 1.00 96.06 107 LEU A N 1
ATOM 839 C CA . LEU A 1 107 ? -2.413 10.504 3.598 1.00 96.06 107 LEU A CA 1
ATOM 840 C C . LEU A 1 107 ? -1.413 10.224 4.723 1.00 96.06 107 LEU A C 1
ATOM 842 O O . LEU A 1 107 ? -0.289 9.822 4.442 1.00 96.06 107 LEU A O 1
ATOM 846 N N . ALA A 1 108 ? -1.824 10.362 5.984 1.00 96.44 108 ALA A N 1
ATOM 847 C CA . ALA A 1 108 ? -0.972 10.038 7.121 1.00 96.44 108 ALA A CA 1
ATOM 848 C C . ALA A 1 108 ? -0.581 8.550 7.137 1.00 96.44 108 ALA A C 1
ATOM 850 O O . ALA A 1 108 ? 0.587 8.234 7.356 1.00 96.44 108 ALA A O 1
ATOM 851 N N . VAL A 1 109 ? -1.514 7.633 6.843 1.00 96.75 109 VAL A N 1
ATOM 852 C CA . VAL A 1 109 ? -1.190 6.201 6.690 1.00 96.75 109 VAL A CA 1
ATOM 853 C C . VAL A 1 109 ? -0.223 5.980 5.527 1.00 96.75 109 VAL A C 1
ATOM 855 O O . VAL A 1 109 ? 0.788 5.297 5.698 1.00 96.75 109 VAL A O 1
ATOM 858 N N . ALA A 1 110 ? -0.477 6.603 4.371 1.00 97.00 110 ALA A N 1
ATOM 859 C CA . ALA A 1 110 ? 0.413 6.511 3.213 1.00 97.00 110 ALA A CA 1
ATOM 860 C C . ALA A 1 110 ? 1.843 6.975 3.547 1.00 97.00 110 ALA A C 1
ATOM 862 O O . ALA A 1 110 ? 2.826 6.328 3.181 1.00 97.00 110 ALA A O 1
ATOM 863 N N . ASP A 1 111 ? 1.962 8.066 4.303 1.00 97.56 111 ASP A N 1
ATOM 864 C CA . ASP A 1 111 ? 3.239 8.611 4.742 1.00 97.56 111 ASP A CA 1
ATOM 865 C C . ASP A 1 111 ? 3.959 7.689 5.728 1.00 97.56 111 ASP A C 1
ATOM 867 O O . ASP A 1 111 ? 5.178 7.561 5.641 1.00 97.56 111 ASP A O 1
ATOM 871 N N . VAL A 1 112 ? 3.249 6.996 6.625 1.00 97.00 112 VAL A N 1
ATOM 872 C CA . VAL A 1 112 ? 3.862 5.986 7.507 1.00 97.00 112 VAL A CA 1
ATOM 873 C C . VAL A 1 112 ? 4.493 4.860 6.689 1.00 97.00 112 VAL A C 1
ATOM 875 O O . VAL A 1 112 ? 5.632 4.475 6.965 1.00 97.00 112 VAL A O 1
ATOM 878 N N . VAL A 1 113 ? 3.792 4.359 5.667 1.00 97.62 113 VAL A N 1
ATOM 879 C CA . VAL A 1 113 ? 4.317 3.309 4.780 1.00 97.62 113 VAL A CA 1
ATOM 880 C C . VAL A 1 113 ? 5.532 3.829 4.003 1.00 97.62 113 VAL A C 1
ATOM 882 O O . VAL A 1 113 ? 6.586 3.193 4.016 1.00 97.62 113 VAL A O 1
ATOM 885 N N . ARG A 1 114 ? 5.440 5.021 3.397 1.00 97.44 114 ARG A N 1
ATOM 886 C CA . ARG A 1 114 ? 6.560 5.643 2.668 1.00 97.44 114 ARG A CA 1
ATOM 887 C C . ARG A 1 114 ? 7.778 5.876 3.558 1.00 97.44 114 ARG A C 1
ATOM 889 O O . ARG A 1 114 ? 8.903 5.612 3.146 1.00 97.44 114 ARG A O 1
ATOM 896 N N . ASN A 1 115 ? 7.576 6.357 4.781 1.00 97.56 115 ASN A N 1
ATOM 897 C CA . ASN A 1 115 ? 8.670 6.618 5.713 1.00 97.56 115 ASN A CA 1
ATOM 898 C C . ASN A 1 115 ? 9.406 5.330 6.101 1.00 97.56 115 ASN A C 1
ATOM 900 O O . ASN A 1 115 ? 10.616 5.372 6.308 1.00 97.56 115 ASN A O 1
ATOM 904 N N . ARG A 1 116 ? 8.699 4.193 6.171 1.00 97.50 116 ARG A N 1
ATOM 905 C CA . ARG A 1 116 ? 9.320 2.878 6.373 1.00 97.50 116 ARG A CA 1
ATOM 906 C C . ARG A 1 116 ? 10.136 2.469 5.158 1.00 97.50 116 ARG A C 1
ATOM 908 O O . ARG A 1 116 ? 11.303 2.167 5.333 1.00 97.50 116 ARG A O 1
ATOM 915 N N . VAL A 1 117 ? 9.583 2.570 3.949 1.00 97.44 117 VAL A N 1
ATOM 916 C CA . VAL A 1 117 ? 10.331 2.285 2.708 1.00 97.44 117 VAL A CA 1
ATOM 917 C C . VAL A 1 117 ? 11.627 3.101 2.605 1.00 97.44 117 VAL A C 1
ATOM 919 O O . VAL A 1 117 ? 12.649 2.595 2.153 1.00 97.44 117 VAL A O 1
ATOM 922 N N . ASN A 1 118 ? 11.610 4.350 3.075 1.00 96.69 118 ASN A N 1
ATOM 923 C CA . ASN A 1 118 ? 12.778 5.233 3.060 1.00 96.69 118 ASN A CA 1
ATOM 924 C C . ASN A 1 118 ? 13.782 4.977 4.200 1.00 96.69 118 ASN A C 1
ATOM 926 O O . ASN A 1 118 ? 14.816 5.644 4.259 1.00 96.69 118 ASN A O 1
ATOM 930 N N . ASN A 1 119 ? 13.491 4.069 5.132 1.00 96.56 119 ASN A N 1
ATOM 931 C CA . ASN A 1 119 ? 14.326 3.808 6.296 1.00 96.56 119 A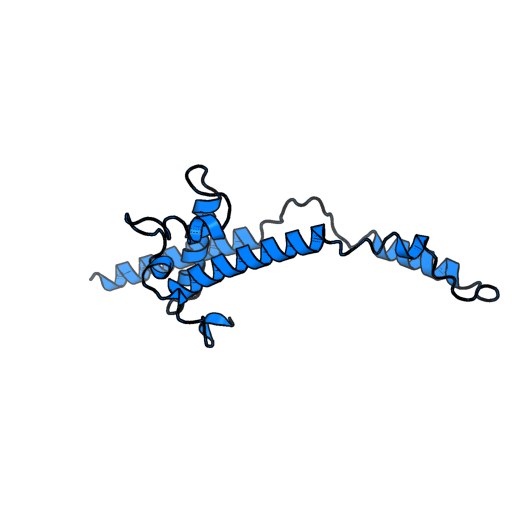SN A CA 1
ATOM 932 C C . ASN A 1 119 ? 15.051 2.457 6.144 1.00 96.56 119 ASN A C 1
ATOM 934 O O . ASN A 1 119 ? 14.397 1.437 5.946 1.00 96.56 119 ASN A O 1
ATOM 938 N N . PRO A 1 120 ? 16.388 2.411 6.307 1.00 96.25 120 PRO A N 1
ATOM 939 C CA . PRO A 1 120 ? 17.186 1.205 6.065 1.00 96.25 120 PRO A CA 1
ATOM 940 C C . PRO A 1 120 ? 16.880 0.031 7.009 1.00 96.25 120 PRO A C 1
ATOM 942 O O . PRO A 1 120 ? 17.291 -1.092 6.733 1.00 96.25 120 PRO A O 1
ATOM 945 N N . ASN A 1 121 ? 16.170 0.263 8.118 1.00 95.69 121 ASN A N 1
ATOM 946 C CA . ASN A 1 121 ? 15.746 -0.798 9.036 1.00 95.69 121 ASN A CA 1
ATOM 947 C C . ASN A 1 121 ? 14.492 -1.552 8.560 1.00 95.69 121 ASN A C 1
ATOM 949 O O . ASN A 1 121 ? 14.058 -2.499 9.218 1.00 95.69 121 ASN A O 1
ATOM 953 N N . PHE A 1 122 ? 13.883 -1.121 7.456 1.00 95.50 122 PHE A N 1
ATOM 954 C CA . PHE A 1 122 ? 12.672 -1.707 6.899 1.00 95.50 122 PHE A CA 1
ATOM 955 C C . PHE A 1 122 ? 12.898 -2.146 5.444 1.00 95.50 122 PHE A C 1
ATOM 957 O O . PHE A 1 122 ? 13.874 -1.738 4.813 1.00 95.50 122 PHE A O 1
ATOM 964 N N . PRO A 1 123 ? 12.007 -2.995 4.903 1.00 96.50 123 PRO A N 1
ATOM 965 C CA . PRO A 1 123 ? 12.028 -3.345 3.489 1.00 96.50 123 PRO A CA 1
ATOM 966 C C . PRO A 1 123 ? 11.878 -2.124 2.571 1.00 96.50 123 PRO A C 1
ATOM 968 O O . PRO A 1 123 ? 11.295 -1.111 2.955 1.00 96.50 123 PRO A O 1
ATOM 971 N N . SER A 1 124 ? 12.375 -2.239 1.340 1.00 96.00 124 SER A N 1
ATOM 972 C CA . SER A 1 124 ? 12.496 -1.123 0.389 1.00 96.00 124 SER A CA 1
ATOM 973 C C . SER A 1 124 ? 11.328 -1.011 -0.595 1.00 96.00 124 SER A C 1
ATOM 975 O O . SER A 1 124 ? 11.383 -0.224 -1.542 1.00 96.00 124 SER A O 1
ATOM 977 N N . THR A 1 125 ? 10.264 -1.786 -0.384 1.00 97.31 125 THR A N 1
ATOM 978 C CA . THR A 1 125 ? 9.060 -1.791 -1.220 1.00 97.31 125 THR A CA 1
ATOM 979 C C . THR A 1 125 ? 7.797 -1.659 -0.373 1.00 97.31 125 THR A C 1
ATOM 981 O O . THR A 1 125 ? 7.769 -2.055 0.796 1.00 97.31 125 THR A O 1
ATOM 984 N N . PHE A 1 126 ? 6.735 -1.089 -0.946 1.00 97.81 126 PHE A N 1
ATOM 985 C CA . PHE A 1 126 ? 5.460 -0.927 -0.254 1.00 97.81 126 PHE A CA 1
ATOM 986 C C . PHE A 1 126 ? 4.862 -2.280 0.098 1.00 97.81 126 PHE A C 1
ATOM 988 O O . PHE A 1 126 ? 4.448 -2.468 1.238 1.00 97.81 126 PHE A O 1
ATOM 995 N N . CYS A 1 127 ? 4.870 -3.237 -0.831 1.00 97.44 127 CYS A N 1
ATOM 996 C CA . CYS A 1 127 ? 4.319 -4.562 -0.563 1.00 97.44 127 CYS A CA 1
ATOM 997 C C . CYS A 1 127 ? 5.050 -5.271 0.585 1.00 97.44 127 CYS A C 1
ATOM 999 O O . CYS A 1 127 ? 4.400 -5.777 1.496 1.00 97.44 127 CYS A O 1
ATOM 1001 N N . GLU A 1 128 ? 6.386 -5.258 0.612 1.00 96.62 128 GLU A N 1
ATOM 1002 C CA . GLU A 1 128 ? 7.133 -5.904 1.698 1.00 96.62 128 GLU A CA 1
ATOM 1003 C C . GLU A 1 128 ? 6.907 -5.224 3.055 1.00 96.62 128 GLU A C 1
ATOM 1005 O O . GLU A 1 128 ? 6.865 -5.908 4.075 1.00 96.62 128 GLU A O 1
ATOM 1010 N N . VAL A 1 129 ? 6.748 -3.894 3.087 1.00 97.50 129 VAL A N 1
ATOM 1011 C CA . VAL A 1 129 ? 6.423 -3.156 4.319 1.00 97.50 129 VAL A CA 1
ATOM 1012 C C . VAL A 1 129 ? 5.005 -3.466 4.796 1.00 97.50 129 VAL A C 1
ATOM 1014 O O . VAL A 1 129 ? 4.797 -3.698 5.987 1.00 97.50 129 VAL A O 1
ATOM 1017 N N . VAL A 1 130 ? 4.029 -3.459 3.887 1.00 97.19 130 VAL A N 1
ATOM 1018 C CA . VAL A 1 130 ? 2.612 -3.678 4.207 1.00 97.19 130 VAL A CA 1
ATOM 1019 C C . VAL A 1 130 ? 2.380 -5.101 4.708 1.00 97.19 130 VAL A C 1
ATOM 1021 O O . VAL A 1 130 ? 1.733 -5.301 5.732 1.00 97.19 130 VAL A O 1
ATOM 1024 N N . TYR A 1 131 ? 2.984 -6.087 4.053 1.00 96.44 131 TYR A N 1
ATOM 1025 C CA . TYR A 1 131 ? 2.849 -7.496 4.418 1.00 96.44 131 TYR A CA 1
ATOM 1026 C C . TYR A 1 131 ? 3.910 -7.975 5.417 1.00 96.44 131 TYR A C 1
ATOM 1028 O O . TYR A 1 131 ? 4.019 -9.175 5.693 1.00 96.44 131 TYR A O 1
ATOM 1036 N N . GLN A 1 132 ? 4.683 -7.058 6.006 1.00 94.94 132 GLN A N 1
ATOM 1037 C CA . GLN A 1 132 ? 5.733 -7.404 6.952 1.00 94.94 132 GLN A CA 1
ATOM 1038 C C . GLN A 1 132 ? 5.158 -8.140 8.172 1.00 94.94 132 GLN A C 1
ATOM 1040 O O . GLN A 1 132 ? 4.343 -7.613 8.930 1.00 94.94 132 GLN A O 1
ATOM 1045 N N . GLY A 1 133 ? 5.639 -9.365 8.395 1.00 91.56 133 GLY A N 1
ATOM 1046 C CA . GLY A 1 133 ? 5.233 -10.187 9.536 1.00 91.56 133 GLY A CA 1
ATOM 1047 C C . GLY A 1 133 ? 3.912 -10.934 9.354 1.00 91.56 133 GLY A C 1
ATOM 1048 O O . GLY A 1 133 ? 3.536 -11.656 10.267 1.00 91.56 133 GLY A O 1
ATOM 1049 N N . SER A 1 134 ? 3.260 -10.831 8.192 1.00 90.38 134 SER A N 1
ATOM 1050 C CA . SER A 1 134 ? 1.994 -11.529 7.909 1.00 90.38 134 SER A CA 1
ATOM 1051 C C . SER A 1 134 ? 2.073 -13.056 8.064 1.00 90.38 134 SER A C 1
ATOM 1053 O O . SER A 1 134 ? 1.117 -13.697 8.485 1.00 90.38 134 SER A O 1
ATOM 1055 N N . GLU A 1 135 ? 3.242 -13.641 7.802 1.00 86.38 135 GLU A N 1
ATOM 1056 C CA . GLU A 1 135 ? 3.497 -15.081 7.947 1.00 86.38 135 GLU A CA 1
ATOM 1057 C C . GLU A 1 135 ? 4.006 -15.483 9.346 1.00 86.38 135 GLU A C 1
ATOM 1059 O O . GLU A 1 135 ? 4.236 -16.662 9.619 1.00 86.38 135 GLU A O 1
ATOM 1064 N N . ARG A 1 136 ? 4.242 -14.519 10.248 1.00 87.50 136 ARG A N 1
ATOM 1065 C CA . ARG A 1 136 ? 4.836 -14.776 11.568 1.00 87.50 136 ARG A CA 1
ATOM 1066 C C . ARG A 1 136 ? 3.753 -14.954 12.627 1.00 87.50 136 ARG A C 1
ATOM 1068 O O . ARG A 1 136 ? 2.788 -14.205 12.689 1.00 87.50 136 ARG A O 1
ATOM 1075 N N . SER A 1 137 ? 3.988 -15.862 13.572 1.00 81.69 137 SER A N 1
ATOM 1076 C CA . SER A 1 137 ? 3.132 -16.024 14.759 1.00 81.69 137 SER A CA 1
ATOM 1077 C C . SER A 1 137 ? 3.287 -14.897 15.789 1.00 81.69 137 SER A C 1
ATOM 1079 O O . SER A 1 137 ? 2.463 -14.764 16.689 1.00 81.69 137 SER A O 1
ATOM 1081 N N . THR A 1 138 ? 4.340 -14.080 15.672 1.00 84.81 138 THR A N 1
ATOM 1082 C CA . THR A 1 138 ? 4.671 -13.000 16.615 1.00 84.81 138 THR A CA 1
ATOM 1083 C C . THR A 1 138 ? 3.875 -11.714 16.388 1.00 84.81 138 THR A C 1
ATOM 1085 O O . THR A 1 138 ? 4.040 -10.765 17.150 1.00 84.81 138 THR A O 1
ATOM 1088 N N . GLY A 1 139 ? 3.046 -11.662 15.343 1.00 86.94 139 GLY A N 1
ATOM 1089 C CA . GLY A 1 139 ? 2.241 -10.498 14.990 1.00 86.94 139 GLY A CA 1
ATOM 1090 C C . GLY A 1 139 ? 2.684 -9.816 13.698 1.00 86.94 139 GLY A C 1
ATOM 1091 O O . GLY A 1 139 ? 3.769 -10.068 13.165 1.00 86.94 139 GLY A O 1
ATOM 1092 N N . CYS A 1 140 ? 1.805 -8.942 13.215 1.00 94.31 140 CYS A N 1
ATOM 1093 C CA . CYS A 1 140 ? 1.832 -8.394 11.864 1.00 94.31 140 CYS A CA 1
ATOM 1094 C C . CYS A 1 140 ? 1.935 -6.876 11.914 1.00 94.31 140 CYS A C 1
ATOM 1096 O O . CYS A 1 140 ? 1.403 -6.247 12.831 1.00 94.31 140 CYS A O 1
ATOM 1098 N N . GLN A 1 141 ? 2.633 -6.281 10.946 1.00 93.12 141 GLN A N 1
ATOM 1099 C CA . GLN A 1 141 ? 2.835 -4.836 10.936 1.00 93.12 141 GLN A CA 1
ATOM 1100 C C . GLN A 1 141 ? 1.518 -4.073 10.750 1.00 93.12 141 GLN A C 1
ATOM 1102 O O . GLN A 1 141 ? 1.300 -3.053 11.404 1.00 93.12 141 GLN A O 1
ATOM 1107 N N . PHE A 1 142 ? 0.651 -4.584 9.884 1.00 93.88 142 PHE A N 1
ATOM 1108 C CA . PHE A 1 142 ? -0.705 -4.094 9.690 1.00 93.88 142 PHE A CA 1
ATOM 1109 C C . PHE A 1 142 ? -1.679 -5.213 10.041 1.00 93.88 142 PHE A C 1
ATOM 1111 O O . PHE A 1 142 ? -1.528 -6.342 9.565 1.00 93.88 142 PHE A O 1
ATOM 1118 N N . THR A 1 143 ? -2.658 -4.937 10.900 1.00 92.19 143 THR A N 1
ATOM 1119 C CA . THR A 1 143 ? -3.524 -5.981 11.475 1.00 92.19 143 THR A CA 1
ATOM 1120 C C . THR A 1 143 ? -4.391 -6.657 10.421 1.00 92.19 143 THR A C 1
ATOM 1122 O O . THR A 1 143 ? -4.608 -7.867 10.507 1.00 92.19 143 THR A O 1
ATOM 1125 N N . PHE A 1 144 ? -4.795 -5.916 9.382 1.00 94.56 144 PHE A N 1
ATOM 1126 C CA . PHE A 1 144 ? -5.630 -6.435 8.295 1.00 94.56 144 PHE A CA 1
ATOM 1127 C C . PHE A 1 144 ? -4.989 -7.603 7.525 1.00 94.56 144 PHE A C 1
ATOM 1129 O O . PHE A 1 144 ? -5.689 -8.404 6.905 1.00 94.56 144 PHE A O 1
ATOM 1136 N N . THR A 1 145 ? -3.657 -7.721 7.580 1.00 94.88 145 THR A N 1
ATOM 1137 C CA . THR A 1 145 ? -2.911 -8.811 6.931 1.00 94.88 145 THR A CA 1
ATOM 1138 C C . THR A 1 145 ? -3.047 -10.148 7.660 1.00 94.88 145 THR A C 1
ATOM 1140 O O . THR A 1 145 ? -2.731 -11.184 7.085 1.00 94.88 145 THR A O 1
ATOM 1143 N N . CYS A 1 146 ? -3.551 -10.140 8.899 1.00 93.75 146 CYS A N 1
ATOM 1144 C CA . CYS A 1 146 ? -3.604 -11.320 9.767 1.00 93.75 146 CYS A CA 1
ATOM 1145 C C . CYS A 1 146 ? -4.958 -11.564 10.431 1.00 93.75 146 CYS A C 1
ATOM 1147 O O . CYS A 1 146 ? -5.207 -12.661 10.921 1.00 93.75 146 CYS A O 1
ATOM 1149 N N . ASP A 1 147 ? -5.850 -10.575 10.444 1.00 91.25 147 ASP A N 1
ATOM 1150 C CA . ASP A 1 147 ? -7.181 -10.690 11.050 1.00 91.25 147 ASP A CA 1
ATOM 1151 C C . ASP A 1 147 ? -8.252 -11.267 10.098 1.00 91.25 147 ASP A C 1
ATOM 1153 O O . ASP A 1 147 ? -9.425 -11.377 10.462 1.00 91.25 147 ASP A O 1
ATOM 1157 N N . GLY A 1 148 ? -7.862 -11.636 8.873 1.00 89.94 148 GLY A N 1
ATOM 1158 C CA . GLY A 1 148 ? -8.760 -12.153 7.839 1.00 89.94 148 GLY A CA 1
ATOM 1159 C C . GLY A 1 148 ? -9.503 -11.075 7.042 1.00 89.94 148 GLY A C 1
ATOM 1160 O O . GLY A 1 148 ? -10.363 -11.414 6.228 1.00 89.94 148 GLY A O 1
ATOM 1161 N N . SER A 1 149 ? -9.185 -9.789 7.219 1.00 90.56 149 SER A N 1
ATOM 1162 C CA . SER A 1 149 ? -9.795 -8.684 6.464 1.00 90.56 149 SER A CA 1
ATOM 1163 C C . SER A 1 149 ? -9.619 -8.815 4.952 1.00 90.56 149 SER A C 1
ATOM 1165 O O . SER A 1 149 ? -10.527 -8.444 4.207 1.00 90.56 149 SER A O 1
ATOM 1167 N N . LEU A 1 150 ? -8.514 -9.417 4.505 1.00 90.38 150 LEU A N 1
ATOM 1168 C CA . LEU A 1 150 ? -8.236 -9.701 3.093 1.00 90.38 150 LEU A CA 1
ATOM 1169 C C . LEU A 1 150 ? -9.221 -10.691 2.452 1.00 90.38 150 LEU 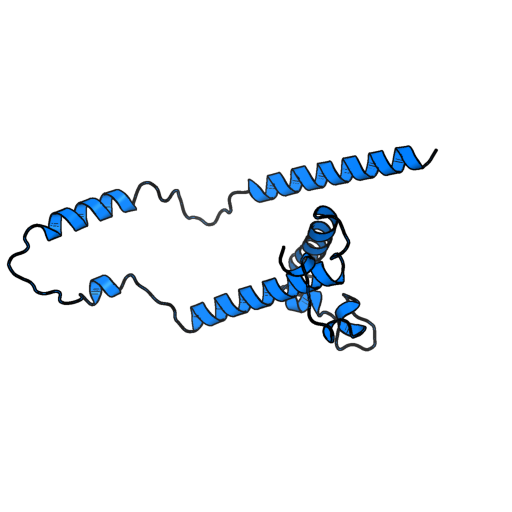A C 1
ATOM 1171 O O . LEU A 1 150 ? -9.355 -10.715 1.235 1.00 90.38 150 LEU A O 1
ATOM 1175 N N . ALA A 1 151 ? -9.982 -11.461 3.241 1.00 89.69 151 ALA A N 1
ATOM 1176 C CA . ALA A 1 151 ? -11.062 -12.297 2.706 1.00 89.69 151 ALA A CA 1
ATOM 1177 C C . ALA A 1 151 ? -12.243 -11.470 2.159 1.00 89.69 151 ALA A C 1
ATOM 1179 O O . ALA A 1 151 ? -13.159 -12.016 1.543 1.00 89.69 151 ALA A O 1
ATOM 1180 N N . ARG A 1 152 ? -12.269 -10.159 2.424 1.00 87.50 152 ARG A N 1
ATOM 1181 C CA . ARG A 1 152 ? -13.307 -9.234 1.970 1.00 87.50 152 ARG A CA 1
ATOM 1182 C C . ARG A 1 152 ? -12.686 -8.228 1.020 1.00 87.50 152 ARG A C 1
ATOM 1184 O O . ARG A 1 152 ? -11.961 -7.340 1.464 1.00 87.50 152 ARG A O 1
ATOM 1191 N N . GLU A 1 153 ? -13.042 -8.323 -0.254 1.00 87.31 153 GLU A N 1
ATOM 1192 C CA . GLU A 1 153 ? -12.557 -7.387 -1.266 1.00 87.31 153 GLU A CA 1
ATOM 1193 C C . GLU A 1 153 ? -12.921 -5.929 -0.917 1.00 87.31 153 GLU A C 1
ATOM 1195 O O . GLU A 1 153 ? -14.047 -5.651 -0.461 1.00 87.31 153 GLU A O 1
ATOM 1200 N N . PRO A 1 154 ? -11.994 -4.978 -1.137 1.00 89.50 154 PRO A N 1
ATOM 1201 C CA . PRO A 1 154 ? -12.285 -3.559 -1.028 1.00 89.50 154 PRO A CA 1
ATOM 1202 C C . PRO A 1 154 ? -13.458 -3.165 -1.928 1.00 89.50 154 PRO A C 1
ATOM 1204 O O . PRO A 1 154 ? -13.523 -3.503 -3.107 1.00 89.50 154 PRO A O 1
ATOM 1207 N N . ARG A 1 155 ? -14.423 -2.433 -1.366 1.00 88.38 155 ARG A N 1
ATOM 1208 C CA . ARG A 1 155 ? -15.661 -2.076 -2.073 1.00 88.38 155 ARG A CA 1
ATOM 1209 C C . ARG A 1 155 ? -16.146 -0.673 -1.752 1.00 88.38 155 ARG A C 1
ATOM 1211 O O . ARG A 1 155 ? -15.847 -0.111 -0.694 1.00 88.38 155 ARG A O 1
ATOM 1218 N N . GLY A 1 156 ? -16.982 -0.158 -2.651 1.00 90.00 156 GLY A N 1
ATOM 1219 C CA . GLY A 1 156 ? -17.709 1.098 -2.484 1.00 90.00 156 GLY A CA 1
ATOM 1220 C C . GLY A 1 156 ? -16.911 2.342 -2.875 1.00 90.00 156 GLY A C 1
ATOM 1221 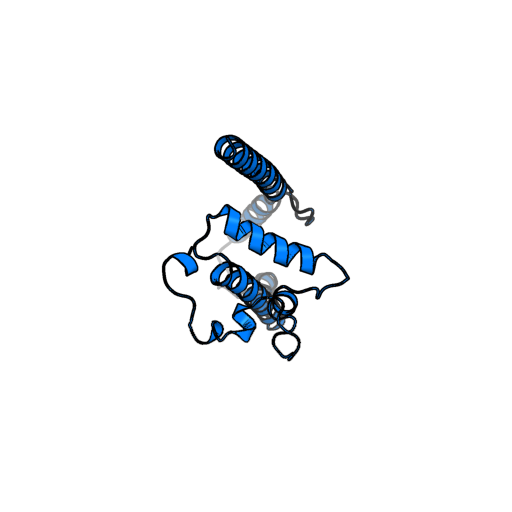O O . GLY A 1 156 ? -15.875 2.273 -3.530 1.00 90.00 156 GLY A O 1
ATOM 1222 N N . GLU A 1 157 ? -17.437 3.507 -2.500 1.00 86.12 157 GLU A N 1
ATOM 1223 C CA . GLU A 1 157 ? -16.828 4.812 -2.790 1.00 86.12 157 GLU A CA 1
ATOM 1224 C C . GLU A 1 157 ? -15.446 4.967 -2.146 1.00 86.12 157 GLU A C 1
ATOM 1226 O O . GLU A 1 157 ? -14.529 5.473 -2.781 1.00 86.12 157 GLU A O 1
ATOM 1231 N N . ALA A 1 158 ? -15.264 4.446 -0.930 1.00 84.31 158 ALA A N 1
ATOM 1232 C CA . ALA A 1 158 ? -13.997 4.546 -0.209 1.00 84.31 158 ALA A CA 1
ATOM 1233 C C . ALA A 1 158 ? -12.815 3.856 -0.917 1.00 84.31 158 ALA A C 1
ATOM 1235 O O . ALA A 1 158 ? -11.676 4.206 -0.626 1.00 84.31 158 ALA A O 1
ATOM 1236 N N . TRP A 1 159 ? -13.082 2.903 -1.818 1.00 90.12 159 TRP A N 1
ATOM 1237 C CA . TRP A 1 159 ? -12.068 2.236 -2.642 1.00 90.12 159 TRP A CA 1
ATOM 1238 C C . TRP A 1 159 ? -11.843 2.918 -4.000 1.00 90.12 159 TRP A C 1
ATOM 1240 O O . TRP A 1 159 ? -10.741 2.891 -4.526 1.00 90.12 159 TRP A O 1
ATOM 1250 N N . ARG A 1 160 ? -12.883 3.527 -4.586 1.00 83.75 160 ARG A N 1
ATOM 1251 C CA . ARG A 1 160 ? -12.830 4.101 -5.946 1.00 83.75 160 ARG A CA 1
ATOM 1252 C C . ARG A 1 160 ? -12.245 5.517 -6.025 1.00 83.75 160 ARG A C 1
ATOM 1254 O O . ARG A 1 160 ? -12.120 6.040 -7.129 1.00 83.75 160 ARG A O 1
ATOM 1261 N N . ARG A 1 161 ? -12.011 6.152 -4.881 1.00 71.25 161 ARG A N 1
ATOM 1262 C CA . ARG A 1 161 ? -11.603 7.557 -4.759 1.00 71.25 161 ARG A CA 1
ATOM 1263 C C . ARG A 1 161 ? -10.096 7.765 -4.855 1.00 71.25 161 ARG A C 1
ATOM 1265 O O . ARG A 1 161 ? -9.355 6.820 -4.519 1.00 71.25 161 ARG A O 1
#

Secondary structure (DSSP, 8-state):
-HHHHHHHHHHHHHHHHHHHHHHHHHS----S---TTTTHHHHHHHHHHTTS-TTS------TTGGGSS----HHHHHHHHHHHHHHHHHHHHHHHHHTTS-HHHHHHHHHHHHHHHTSTTS-SSHHHHHTTTTT-TT--SSGGGTSSGGGS---SHHHH-

Foldseek 3Di:
DVPVVVVVVVVVVVVVVVVVVVVVVPPDPPPVDPDPPPPPVVVVVVVVVVCPVPDDDDDPVPVVVCVVVDDCDPVVVVVVVLVVVLVVLLLVQLCVVPLPHDPVSSVVSSVVLVVQLVDPVHPVTSNCSSQPCLVPPVDGNRNCSNVCVVVDDDDDPSSVD

Sequence (161 aa):
MPFVQKRAQTQRDTADWRERAIAFQTAEPDVGFGPIEAGWRGQAELVVAQNLDAEKSAPALDRAALRDVQSFTAVHYRAAKKRADERDCLAEAIYYEARGESRLGQLAVADVVRNRVNNPNFPSTFCEVVYQGSERSTGCQFTFTCDGSLAREPRGEAWRR

pLDDT: mean 77.35, std 18.67, range [39.84, 97.81]